Protein AF-A0A929SV90-F1 (afdb_monomer)

Radius of gyration: 14.79 Å; Cα contacts (8 Å, |Δi|>4): 335; chains: 1; bounding box: 31×33×39 Å

Nearest PDB structures (foldseek):
  3kj4-assembly2_D  TM=6.952E-01  e=5.863E-02  Rattus norvegicus
  5o0o-assembly1_H  TM=6.062E-01  e=1.496E-01  Mus musculus
  7fii-assembly1_R  TM=4.287E-01  e=4.797E-02  Homo sapiens
  7r86-assembly2_B  TM=4.451E-01  e=1.662E+00  Mus musculus
  5o0p-assembly2_B  TM=4.311E-01  e=3.244E+00  Mus musculus

pLDDT: mean 84.55, std 18.98, range [33.66, 98.56]

Mean predicted aligned error: 6.37 Å

Solvent-accessible surface area (backbone atoms only — not comparable to full-atom values): 7992 Å² total; per-residue (Å²): 136,85,87,71,61,64,47,74,41,70,60,42,77,49,48,54,57,66,63,64,55,56,51,88,76,74,85,76,91,84,73,93,64,93,65,72,63,89,49,80,94,62,73,43,34,38,38,35,32,45,17,57,43,26,35,45,61,54,48,62,37,48,50,70,43,44,78,35,40,51,74,47,63,31,32,32,44,22,42,37,25,38,59,65,49,52,55,44,48,71,56,26,66,49,32,24,38,41,67,82,20,46,32,22,41,18,53,30,24,46,51,74,61,87,62,44,59,69,94,46,68,68,78,41,64,29,22,35,35,25,63,24,73,58,14,79,50,46,89,75,50,57,74,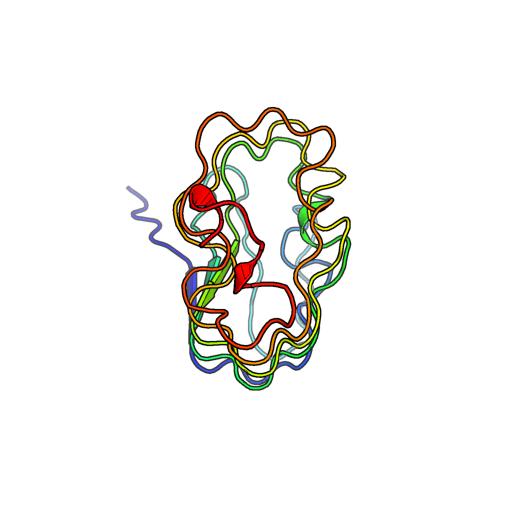49,41,66

Structure (mmCIF, N/CA/C/O backbone):
data_AF-A0A929SV90-F1
#
_entry.id   AF-A0A929SV90-F1
#
loop_
_atom_site.group_PDB
_atom_site.id
_atom_site.type_symbol
_atom_site.label_atom_id
_atom_site.label_alt_id
_atom_site.label_comp_id
_atom_site.label_asym_id
_atom_site.label_entity_id
_atom_site.label_seq_id
_atom_site.pdbx_PDB_ins_code
_atom_site.Cartn_x
_atom_site.Cartn_y
_atom_site.Cartn_z
_atom_site.occupancy
_atom_site.B_iso_or_equiv
_atom_site.auth_seq_id
_atom_site.auth_comp_id
_atom_site.auth_asym_id
_atom_site.auth_atom_id
_atom_site.pdbx_PDB_model_num
ATOM 1 N N . MET A 1 1 ? -6.315 20.951 23.922 1.00 38.03 1 MET A N 1
ATOM 2 C CA . MET A 1 1 ? -5.240 20.965 22.909 1.00 38.03 1 MET A CA 1
ATOM 3 C C . MET A 1 1 ? -4.691 19.547 22.826 1.00 38.03 1 MET A C 1
ATOM 5 O O . MET A 1 1 ? -3.870 19.180 23.651 1.00 38.03 1 MET A O 1
ATOM 9 N N . ALA A 1 2 ? -5.242 18.703 21.951 1.00 37.66 2 ALA A N 1
ATOM 10 C CA . ALA A 1 2 ? -4.770 17.329 21.792 1.00 37.66 2 ALA A CA 1
ATOM 11 C C . ALA A 1 2 ? -3.789 17.309 20.619 1.00 37.66 2 ALA A C 1
ATOM 13 O O . ALA A 1 2 ? -4.188 17.419 19.463 1.00 37.66 2 ALA A O 1
ATOM 14 N N . ILE A 1 3 ? -2.498 17.251 20.932 1.00 39.44 3 ILE A N 1
ATOM 15 C CA . ILE A 1 3 ? -1.448 17.035 19.941 1.00 39.44 3 ILE A CA 1
ATOM 16 C C . ILE A 1 3 ? -1.491 15.540 19.617 1.00 39.44 3 ILE A C 1
ATOM 18 O O . ILE A 1 3 ? -0.811 14.740 20.252 1.00 39.44 3 ILE A O 1
ATOM 22 N N . SER A 1 4 ? -2.377 15.130 18.714 1.00 54.66 4 SER A N 1
ATOM 23 C CA . SER A 1 4 ? -2.471 13.723 18.326 1.00 54.66 4 SER A CA 1
ATOM 24 C C . SER A 1 4 ? -1.510 13.484 17.166 1.00 54.66 4 SER A C 1
ATOM 26 O O . SER A 1 4 ? -1.838 13.720 16.007 1.00 54.66 4 SER A O 1
ATOM 28 N N . GLY A 1 5 ? -0.271 13.108 17.492 1.00 64.19 5 GLY A N 1
ATOM 29 C CA . GLY A 1 5 ? 0.710 12.643 16.510 1.00 64.19 5 GLY A CA 1
ATOM 30 C C . GLY A 1 5 ? 0.302 11.302 15.885 1.00 64.19 5 GLY A C 1
ATOM 31 O O . GLY A 1 5 ? -0.693 10.710 16.307 1.00 64.19 5 GLY A O 1
ATOM 32 N N . PRO A 1 6 ? 1.044 10.804 14.884 1.00 74.25 6 PRO A N 1
ATOM 33 C CA . PRO A 1 6 ? 0.795 9.479 14.329 1.00 74.25 6 PRO A CA 1
ATOM 34 C C . PRO A 1 6 ? 0.926 8.393 15.407 1.00 74.25 6 PRO A C 1
ATOM 36 O O . PRO A 1 6 ? 1.813 8.450 16.263 1.00 74.25 6 PRO A O 1
ATOM 39 N N . ILE A 1 7 ? 0.049 7.396 15.345 1.00 80.38 7 ILE A N 1
ATOM 40 C CA . ILE A 1 7 ? 0.134 6.165 16.124 1.00 80.38 7 ILE A CA 1
ATOM 41 C C . ILE A 1 7 ? 1.207 5.300 15.472 1.00 80.38 7 ILE A C 1
ATOM 43 O O . ILE A 1 7 ? 1.109 4.965 14.296 1.00 80.38 7 ILE A O 1
ATOM 47 N N . ARG A 1 8 ? 2.241 4.934 16.231 1.00 86.56 8 ARG A N 1
ATOM 48 C CA . ARG A 1 8 ? 3.346 4.107 15.733 1.00 86.56 8 ARG A CA 1
ATOM 49 C C . ARG A 1 8 ? 3.341 2.746 16.392 1.00 86.56 8 ARG A C 1
ATOM 51 O O . ARG A 1 8 ? 3.348 2.643 17.616 1.00 86.56 8 ARG A O 1
ATOM 58 N N . ILE A 1 9 ? 3.401 1.713 15.569 1.00 89.19 9 ILE A N 1
ATOM 59 C CA . ILE A 1 9 ? 3.445 0.314 15.969 1.00 89.19 9 ILE A CA 1
ATOM 60 C C . ILE A 1 9 ? 4.793 -0.219 15.510 1.00 89.19 9 ILE A C 1
ATOM 62 O O . ILE A 1 9 ? 5.011 -0.465 14.327 1.00 89.19 9 ILE A O 1
ATOM 66 N N . ILE A 1 10 ? 5.728 -0.341 16.450 1.00 94.00 10 ILE A N 1
ATOM 67 C CA . ILE A 1 10 ? 7.124 -0.669 16.159 1.00 94.00 10 ILE A CA 1
ATOM 68 C C . ILE A 1 10 ? 7.397 -2.112 16.581 1.00 94.00 10 ILE A C 1
ATOM 70 O O . ILE A 1 10 ? 7.106 -2.485 17.716 1.00 94.00 10 ILE A O 1
ATOM 74 N N . ASN A 1 11 ? 7.988 -2.915 15.692 1.00 93.31 11 ASN A N 1
ATOM 75 C CA . ASN A 1 11 ? 8.322 -4.324 15.938 1.00 93.31 11 ASN A CA 1
ATOM 76 C C . ASN A 1 11 ? 7.105 -5.181 16.352 1.00 93.31 11 ASN A C 1
ATOM 78 O O . ASN A 1 11 ? 7.227 -6.095 17.174 1.00 93.31 11 ASN A O 1
ATOM 82 N N . GLY A 1 12 ? 5.926 -4.883 15.793 1.00 89.38 12 GLY A N 1
ATOM 83 C CA . GLY A 1 12 ? 4.702 -5.647 16.025 1.00 89.38 12 GLY A CA 1
ATOM 84 C C . GLY A 1 12 ? 4.873 -7.129 15.670 1.00 89.38 12 GLY A C 1
ATOM 85 O O . GLY A 1 12 ? 5.460 -7.471 14.641 1.00 89.38 12 GLY A O 1
ATOM 86 N N . LYS A 1 13 ? 4.367 -8.011 16.542 1.00 90.06 13 LYS A N 1
ATOM 87 C CA . LYS A 1 13 ? 4.519 -9.478 16.439 1.00 90.06 13 LYS A CA 1
ATOM 88 C C . LYS A 1 13 ? 3.287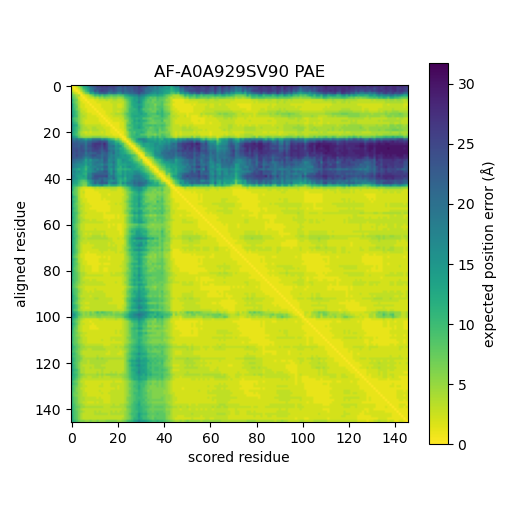 -10.203 15.884 1.00 90.06 13 LYS A C 1
ATOM 90 O O . LYS A 1 13 ? 3.277 -11.429 15.809 1.00 90.06 13 LYS A O 1
ATOM 95 N N . PHE A 1 14 ? 2.245 -9.468 15.513 1.00 88.00 14 PHE A N 1
ATOM 96 C CA . PHE A 1 14 ? 1.044 -10.032 14.900 1.00 88.00 14 PHE A CA 1
ATOM 97 C C . PHE A 1 14 ? 1.317 -10.430 13.445 1.00 88.00 14 PHE A C 1
ATOM 99 O O . PHE A 1 14 ? 2.110 -9.793 12.753 1.00 88.00 14 PHE A O 1
ATOM 106 N N . GLN A 1 15 ? 0.664 -11.501 12.987 1.00 93.12 15 GLN A N 1
ATOM 107 C CA . GLN A 1 15 ? 0.822 -12.013 11.618 1.00 93.12 15 GLN A CA 1
ATOM 108 C C . GLN A 1 15 ? -0.179 -11.424 10.623 1.00 93.12 15 GLN A C 1
ATOM 110 O O . GLN A 1 15 ? 0.056 -11.442 9.414 1.00 93.12 15 GLN A O 1
ATOM 115 N N . THR A 1 16 ? -1.283 -10.895 11.133 1.00 91.12 16 THR A N 1
ATOM 116 C CA . THR A 1 16 ? -2.335 -10.241 10.365 1.00 91.12 16 THR A CA 1
ATOM 117 C C . THR A 1 16 ? -2.830 -9.034 11.146 1.00 91.12 16 THR A C 1
ATOM 119 O O . THR A 1 16 ? -2.703 -9.008 12.375 1.00 91.12 16 THR A O 1
ATOM 122 N N . LEU A 1 17 ? -3.345 -8.029 10.444 1.00 88.56 17 LEU A N 1
ATOM 123 C CA . LEU A 1 17 ? -4.037 -6.927 11.101 1.00 88.56 17 LEU A CA 1
ATOM 124 C C . LEU A 1 17 ? -5.457 -7.359 11.488 1.00 88.56 17 LEU A C 1
ATOM 126 O O . LEU A 1 17 ? -6.076 -8.102 10.728 1.00 88.56 17 LEU A O 1
ATOM 130 N N . PRO A 1 18 ? -5.988 -6.884 12.624 1.00 82.69 18 PRO A N 1
ATOM 131 C CA . PRO A 1 18 ? -7.404 -7.046 12.942 1.00 82.69 18 PRO A CA 1
ATOM 132 C C . PRO A 1 18 ? -8.277 -6.381 11.865 1.00 82.6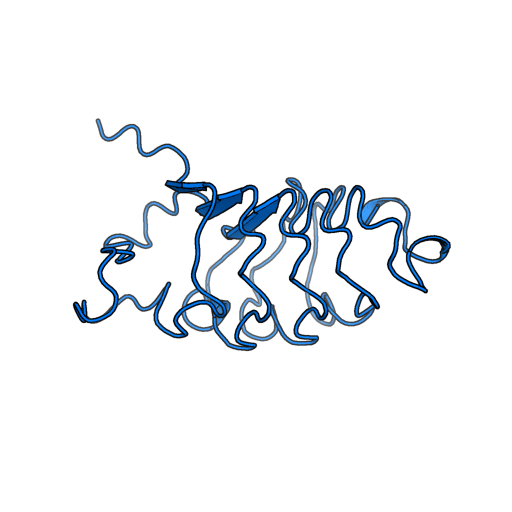9 18 PRO A C 1
ATOM 134 O O . PRO A 1 18 ? -7.954 -5.284 11.402 1.00 82.69 18 PRO A O 1
ATOM 137 N N . GLU A 1 19 ? -9.358 -7.038 11.432 1.00 82.75 19 GLU A N 1
ATOM 138 C CA . GLU A 1 19 ? -10.262 -6.478 10.409 1.00 82.75 19 GLU A CA 1
ATOM 139 C C . GLU A 1 19 ? -11.009 -5.232 10.905 1.00 82.75 19 GLU A C 1
ATOM 141 O O . GLU A 1 19 ? -11.307 -4.336 10.117 1.00 82.75 19 GLU A O 1
ATOM 146 N N . ASP A 1 20 ? -11.246 -5.172 12.212 1.00 78.19 20 ASP A N 1
ATOM 147 C CA . ASP A 1 20 ? -11.954 -4.136 12.962 1.00 78.19 20 ASP A CA 1
ATOM 148 C C . ASP A 1 20 ? -11.049 -2.970 13.397 1.00 78.19 20 ASP A C 1
ATOM 150 O O . ASP A 1 20 ? -11.486 -2.082 14.126 1.00 78.19 20 ASP A O 1
ATOM 154 N N . LEU A 1 21 ? -9.795 -2.913 12.919 1.00 79.19 21 LEU A N 1
ATOM 155 C CA . LEU A 1 21 ? -8.811 -1.887 13.305 1.00 79.19 21 LEU A CA 1
ATOM 156 C C . LEU A 1 21 ? -9.341 -0.442 13.181 1.00 79.19 21 LEU A C 1
ATOM 158 O O . LEU A 1 21 ? -8.909 0.441 13.924 1.00 79.19 21 LEU A O 1
ATOM 162 N N . PHE A 1 22 ? -10.250 -0.195 12.232 1.00 78.44 22 PHE A N 1
ATOM 163 C CA . PHE A 1 22 ? -10.833 1.121 11.953 1.00 78.44 22 PHE A CA 1
ATOM 164 C C . PHE A 1 22 ? -12.356 1.185 12.149 1.00 78.44 22 PHE A C 1
ATOM 166 O O . PHE A 1 22 ? -12.989 2.136 11.675 1.00 78.44 22 PHE A O 1
ATOM 173 N N . ASP A 1 23 ? -12.959 0.203 12.818 1.00 73.69 23 ASP A N 1
ATOM 174 C CA . ASP A 1 23 ? -14.388 0.242 13.124 1.00 73.69 23 ASP A CA 1
ATOM 175 C C . ASP A 1 23 ? -14.687 1.297 14.207 1.00 73.69 23 ASP A C 1
ATOM 177 O O . ASP A 1 23 ? -13.984 1.437 15.206 1.00 73.69 23 ASP A O 1
ATOM 181 N N . ILE A 1 24 ? -15.729 2.104 13.970 1.00 56.78 24 ILE A N 1
ATOM 182 C CA . ILE A 1 24 ? -16.122 3.235 14.835 1.00 56.78 24 ILE A CA 1
ATOM 183 C C . ILE A 1 24 ? -17.035 2.762 15.983 1.00 56.78 24 ILE A C 1
ATOM 185 O O . ILE A 1 24 ? -17.146 3.433 17.009 1.00 56.78 24 ILE A O 1
ATOM 189 N N . GLU A 1 25 ? -17.663 1.593 15.846 1.00 46.06 25 GLU A N 1
ATOM 190 C CA . GLU A 1 25 ? -18.495 0.995 16.889 1.00 46.06 25 GLU A CA 1
ATOM 191 C C . GLU A 1 25 ? -17.777 -0.185 17.547 1.00 46.06 25 GLU A C 1
ATOM 193 O O . GLU A 1 25 ? -17.673 -1.256 16.966 1.00 46.06 25 GLU A O 1
ATOM 198 N N . GLY A 1 26 ? -17.363 0.010 18.801 1.00 42.66 26 GLY A N 1
ATOM 199 C CA . GLY A 1 26 ? -17.152 -1.090 19.740 1.00 42.66 26 GLY A CA 1
ATOM 200 C C . GLY A 1 26 ? -15.733 -1.642 19.791 1.00 42.66 26 GLY A C 1
ATOM 201 O O . GLY A 1 26 ? -15.326 -2.466 18.990 1.00 42.66 26 GLY A O 1
ATOM 202 N N . SER A 1 27 ? -15.022 -1.237 20.839 1.00 46.75 27 SER A N 1
ATOM 203 C CA . SER A 1 27 ? -13.904 -1.974 21.418 1.00 46.75 27 SER A CA 1
ATOM 204 C C . SER A 1 27 ? -14.222 -3.462 21.580 1.00 46.75 27 SER A C 1
ATOM 206 O O . SER A 1 27 ? -15.204 -3.776 22.258 1.00 46.75 27 SER A O 1
ATOM 208 N N . ASP A 1 28 ? -13.338 -4.352 21.135 1.00 36.94 28 ASP A N 1
ATOM 209 C CA . ASP A 1 28 ? -13.233 -5.660 21.776 1.00 36.94 28 ASP A CA 1
ATOM 210 C C . ASP A 1 28 ? -11.779 -6.038 22.099 1.00 36.94 28 ASP A C 1
ATOM 212 O O . ASP A 1 28 ? -10.845 -5.880 21.315 1.00 36.94 28 ASP A O 1
ATOM 216 N N . GLN A 1 29 ? -11.584 -6.457 23.347 1.00 44.66 29 GLN A N 1
ATOM 217 C CA . GLN A 1 29 ? -10.328 -6.396 24.102 1.00 44.66 29 GLN A CA 1
ATOM 218 C C . GLN A 1 29 ? -9.468 -7.667 24.004 1.00 44.66 29 GLN A C 1
ATOM 220 O O . GLN A 1 29 ? -8.840 -8.055 24.986 1.00 44.66 29 GLN A O 1
ATOM 225 N N . ASN A 1 30 ? -9.399 -8.349 22.860 1.00 34.44 30 ASN A N 1
ATOM 226 C CA . ASN A 1 30 ? -8.911 -9.741 22.851 1.00 34.44 30 ASN A CA 1
ATOM 227 C C . ASN A 1 30 ? -7.596 -10.030 22.109 1.00 34.44 30 ASN A C 1
ATOM 229 O O . ASN A 1 30 ? -7.422 -11.119 21.569 1.00 34.44 30 ASN A O 1
ATOM 233 N N . ILE A 1 31 ? -6.616 -9.115 22.134 1.00 37.31 31 ILE A N 1
ATOM 234 C CA . ILE A 1 31 ? -5.288 -9.395 21.532 1.00 37.31 31 ILE A CA 1
ATOM 235 C C . ILE A 1 31 ? -4.064 -8.897 22.321 1.00 37.31 31 ILE A C 1
ATOM 237 O O . ILE A 1 31 ? -2.940 -8.948 21.824 1.00 37.31 31 ILE A O 1
ATOM 241 N N . GLY A 1 32 ? -4.234 -8.461 23.574 1.00 33.66 32 GLY A N 1
ATOM 242 C CA . GLY A 1 32 ? -3.107 -8.065 24.438 1.00 33.66 32 GLY A CA 1
ATOM 243 C C . GLY A 1 32 ? -2.431 -6.734 24.066 1.00 33.66 32 GLY A C 1
ATOM 244 O O . GLY A 1 32 ? -1.435 -6.368 24.684 1.00 33.66 32 GLY A O 1
ATOM 245 N N . TYR A 1 33 ? -2.994 -6.000 23.102 1.00 40.41 33 TYR 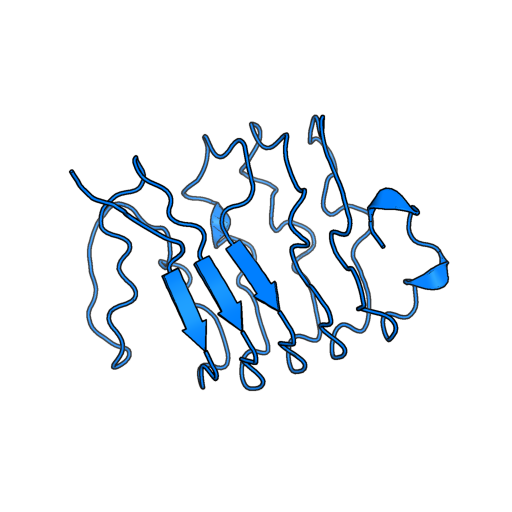A N 1
ATOM 246 C CA . TYR A 1 33 ? -2.667 -4.616 22.757 1.00 40.41 33 TYR A CA 1
ATOM 247 C C . TYR A 1 33 ? -3.980 -3.887 22.414 1.00 40.41 33 TYR A C 1
ATOM 249 O O . TYR A 1 33 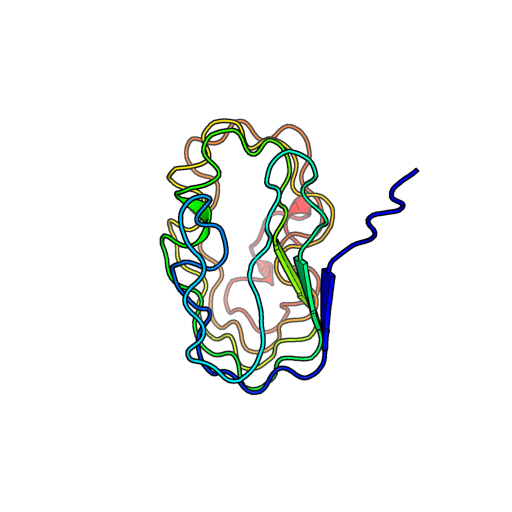? -4.742 -4.375 21.583 1.00 40.41 33 TYR A O 1
ATOM 257 N N . ASP A 1 34 ? -4.272 -2.756 23.069 1.00 41.78 34 ASP A N 1
ATOM 258 C CA . ASP A 1 34 ? -5.441 -1.916 22.754 1.00 41.78 34 ASP A CA 1
ATOM 259 C C . ASP A 1 34 ? -5.135 -1.092 21.493 1.00 41.78 34 ASP A C 1
ATOM 261 O O . ASP A 1 34 ? -4.426 -0.086 21.550 1.00 41.78 34 ASP A O 1
ATOM 265 N N . PHE A 1 35 ? -5.616 -1.567 20.341 1.00 50.31 35 PHE A N 1
ATOM 266 C CA . PHE A 1 35 ? -5.501 -0.892 19.043 1.00 50.31 35 PHE A CA 1
ATOM 267 C C . PHE A 1 35 ? -6.714 -0.005 18.718 1.00 50.31 35 PHE A C 1
ATOM 269 O O . PHE A 1 35 ? -6.815 0.496 17.600 1.00 50.31 35 PHE A O 1
ATOM 276 N N . THR A 1 36 ? -7.632 0.220 19.666 1.00 46.19 36 THR A N 1
ATOM 277 C CA . THR A 1 36 ? -8.878 0.942 19.389 1.00 46.19 36 THR A CA 1
ATOM 278 C C . THR A 1 36 ? -8.593 2.425 19.119 1.00 46.19 36 THR A C 1
ATOM 280 O O . THR A 1 36 ? -8.355 3.208 20.044 1.00 46.19 36 THR A O 1
ATOM 283 N N . ILE A 1 37 ? -8.651 2.857 17.855 1.00 54.94 37 ILE A N 1
ATOM 284 C CA . ILE A 1 37 ? -8.596 4.282 17.494 1.00 54.94 37 ILE A CA 1
ATOM 285 C C . ILE A 1 37 ? -9.975 4.888 17.777 1.00 54.94 37 ILE A C 1
ATOM 287 O O . ILE A 1 37 ? -10.843 4.949 16.915 1.00 54.94 37 ILE A O 1
ATOM 291 N N . LYS A 1 38 ? -10.187 5.340 19.018 1.00 48.50 38 LYS A N 1
ATOM 292 C CA . LYS A 1 38 ? -11.491 5.807 19.537 1.00 48.50 38 LYS A CA 1
ATOM 293 C C . LYS A 1 38 ? -12.019 7.119 18.928 1.00 48.50 38 LYS A C 1
ATOM 295 O O . LYS A 1 38 ? -12.997 7.656 19.442 1.00 48.50 38 LYS A O 1
ATOM 300 N N . ASN A 1 39 ? -11.387 7.683 17.894 1.00 45.06 39 ASN A N 1
ATOM 301 C CA . ASN A 1 39 ? -11.879 8.920 17.284 1.00 45.06 39 ASN A CA 1
ATOM 302 C C . ASN A 1 39 ? -11.499 9.068 15.791 1.00 45.06 39 ASN A C 1
ATOM 304 O O . ASN A 1 39 ? -10.399 9.531 15.484 1.00 45.06 39 ASN A O 1
ATOM 308 N N . PRO A 1 40 ? -12.395 8.709 14.855 1.00 48.12 40 PRO A N 1
ATOM 309 C CA . PRO A 1 40 ? -12.165 8.849 13.416 1.00 48.12 40 PRO A CA 1
ATOM 310 C C . PRO A 1 40 ? -12.113 10.316 12.952 1.00 48.12 40 PRO A C 1
ATOM 312 O O . PRO A 1 40 ? -11.569 10.604 11.899 1.00 48.12 40 PRO A O 1
ATOM 315 N N . ASP A 1 41 ? -12.613 11.287 13.717 1.00 41.81 41 ASP A N 1
ATOM 316 C CA . ASP A 1 41 ? -12.599 12.694 13.278 1.00 41.81 41 ASP A CA 1
ATOM 317 C C . ASP A 1 41 ? -11.222 13.371 13.450 1.00 41.81 41 ASP A C 1
ATOM 319 O O . ASP A 1 41 ? -10.998 14.490 12.987 1.00 41.81 41 ASP A O 1
ATOM 323 N N . TYR A 1 42 ? -10.274 12.657 14.064 1.00 50.22 42 TYR A N 1
ATOM 324 C CA . TYR A 1 42 ? -8.866 13.014 14.215 1.00 50.22 42 TYR A CA 1
ATOM 325 C C . TYR A 1 42 ? -8.007 11.813 13.798 1.00 50.22 42 TYR A C 1
ATOM 327 O O . TYR A 1 42 ? -7.413 11.138 14.636 1.00 50.22 42 TYR A O 1
ATOM 335 N N . TYR A 1 43 ? -7.953 11.506 12.498 1.00 56.22 43 TYR A N 1
ATOM 336 C CA . TYR A 1 43 ? -7.115 10.412 12.003 1.00 56.22 43 TYR A CA 1
ATOM 337 C C . TYR A 1 43 ? -5.626 10.741 12.187 1.00 56.22 43 TYR A C 1
ATOM 339 O O . TYR A 1 43 ? -4.959 11.279 11.301 1.00 56.22 43 TYR A O 1
ATOM 347 N N . SER A 1 44 ? -5.084 10.396 13.352 1.00 63.62 44 SER A N 1
ATOM 348 C CA . SER A 1 44 ? -3.660 10.140 13.492 1.00 63.62 44 SER A CA 1
ATOM 349 C C . SER A 1 44 ? -3.291 9.037 12.509 1.00 63.62 44 SER A C 1
ATOM 351 O O . SER A 1 44 ? -3.894 7.966 12.516 1.00 63.62 44 SER A O 1
ATOM 353 N N . LYS A 1 45 ? -2.297 9.295 11.659 1.00 80.75 45 LYS A N 1
ATOM 354 C CA . LYS A 1 45 ? -1.719 8.269 10.784 1.00 80.75 45 LYS A CA 1
ATOM 355 C C . LYS A 1 45 ? -1.257 7.085 11.635 1.00 80.75 45 LYS A C 1
ATOM 357 O O . LYS A 1 45 ? -0.724 7.297 12.719 1.00 80.75 45 LYS A O 1
ATOM 362 N N . VAL A 1 46 ? -1.458 5.870 11.153 1.00 85.62 46 VAL A N 1
ATOM 363 C CA . VAL A 1 46 ? -1.033 4.617 11.768 1.00 85.62 46 VAL A CA 1
ATOM 364 C C . VAL A 1 46 ? 0.159 4.093 10.982 1.00 85.62 46 VAL A C 1
ATOM 366 O O . VAL A 1 46 ? 0.041 3.743 9.809 1.00 85.62 46 VAL A O 1
ATOM 369 N N . GLU A 1 47 ? 1.314 4.060 11.629 1.00 90.94 47 GLU A N 1
ATOM 370 C CA . GLU A 1 47 ? 2.582 3.653 11.036 1.00 90.94 47 GLU A CA 1
ATOM 371 C C . GLU A 1 47 ? 3.020 2.318 11.646 1.00 90.94 47 GLU A C 1
ATOM 373 O O . GLU A 1 47 ? 3.315 2.229 12.838 1.00 90.94 47 GLU A O 1
ATOM 378 N N . PHE A 1 48 ? 3.088 1.278 10.824 1.00 94.38 48 PHE A N 1
ATOM 379 C CA . PHE A 1 48 ? 3.655 -0.022 11.160 1.00 94.38 48 PHE A CA 1
ATOM 380 C C . PHE A 1 48 ? 5.128 -0.031 10.764 1.00 94.38 48 PHE A C 1
ATOM 382 O O . PHE A 1 48 ? 5.451 -0.016 9.582 1.00 94.38 48 PHE A O 1
ATOM 389 N N . ILE A 1 49 ? 6.029 -0.055 11.741 1.00 96.69 49 ILE A N 1
ATOM 390 C CA . ILE A 1 49 ? 7.473 0.074 11.522 1.00 96.69 49 ILE A CA 1
ATOM 391 C C . ILE A 1 49 ? 8.159 -1.217 11.963 1.00 96.69 49 ILE A C 1
ATOM 393 O O . ILE A 1 49 ? 7.975 -1.670 13.094 1.00 96.69 49 ILE A O 1
ATOM 397 N N . ASN A 1 50 ? 8.969 -1.817 11.089 1.00 98.06 50 ASN A N 1
ATOM 398 C CA . ASN A 1 50 ? 9.710 -3.055 11.364 1.00 98.06 50 ASN A CA 1
ATOM 399 C C . ASN A 1 50 ? 8.813 -4.223 11.840 1.00 98.06 50 ASN A C 1
ATOM 401 O O . ASN A 1 50 ? 9.263 -5.096 12.588 1.00 98.06 50 ASN A O 1
ATOM 405 N N . CYS A 1 51 ? 7.536 -4.265 11.441 1.00 97.38 51 CYS A N 1
ATOM 406 C CA . CYS A 1 51 ? 6.611 -5.345 11.804 1.00 97.38 51 CYS A CA 1
ATOM 407 C C . CYS A 1 51 ? 6.890 -6.599 10.958 1.00 97.38 51 CYS A C 1
ATOM 409 O O . CYS A 1 51 ? 6.084 -7.023 10.140 1.00 97.38 51 CYS A O 1
ATOM 411 N N . ASN A 1 52 ? 8.056 -7.215 11.157 1.00 97.44 52 ASN A N 1
ATOM 412 C CA . ASN A 1 52 ? 8.548 -8.356 10.375 1.00 97.44 52 ASN A CA 1
ATOM 413 C C . ASN A 1 52 ? 7.846 -9.688 10.692 1.00 97.44 52 ASN A C 1
ATOM 415 O O . ASN A 1 52 ? 8.261 -10.733 10.205 1.00 97.44 52 ASN A O 1
ATOM 419 N N . SER A 1 53 ? 6.805 -9.675 11.528 1.00 96.75 53 SER A N 1
ATOM 420 C CA . SER A 1 53 ? 5.885 -10.809 11.680 1.00 96.75 53 SER A CA 1
ATOM 421 C C . SER A 1 53 ? 4.603 -10.637 10.868 1.00 96.75 53 SER A C 1
ATOM 423 O O . SER A 1 53 ? 3.946 -11.640 10.607 1.00 96.75 53 SER A O 1
ATOM 425 N N . LEU A 1 54 ? 4.265 -9.409 10.448 1.00 96.56 54 LEU A N 1
ATOM 426 C CA . LEU A 1 54 ? 3.042 -9.093 9.714 1.00 96.56 54 LEU A CA 1
ATOM 427 C C . LEU A 1 54 ? 3.152 -9.611 8.279 1.00 96.56 54 LEU A C 1
ATOM 429 O O . LEU A 1 54 ? 3.952 -9.109 7.496 1.00 96.56 54 LEU A O 1
ATOM 433 N N . LYS A 1 55 ? 2.335 -10.610 7.948 1.00 96.44 55 LYS A N 1
ATOM 434 C CA . LYS A 1 55 ? 2.331 -11.279 6.641 1.00 96.44 55 LYS A CA 1
ATOM 435 C C . LYS A 1 55 ? 1.194 -10.832 5.739 1.00 96.44 55 LYS A C 1
ATOM 437 O O . LYS A 1 55 ? 1.338 -10.841 4.521 1.00 96.44 55 LYS A O 1
ATOM 442 N N . THR A 1 56 ? 0.049 -10.507 6.333 1.00 92.56 56 THR A N 1
ATOM 443 C CA . THR A 1 56 ? -1.202 -10.296 5.599 1.00 92.56 56 THR A CA 1
ATOM 444 C C . THR A 1 56 ? -1.904 -9.028 6.054 1.00 92.56 56 THR A C 1
ATOM 446 O O . THR A 1 56 ? -1.946 -8.719 7.244 1.00 92.56 56 THR A O 1
ATOM 449 N N . ILE A 1 57 ? -2.472 -8.309 5.089 1.00 95.56 57 ILE A N 1
ATOM 450 C CA . ILE A 1 57 ? -3.353 -7.166 5.312 1.00 95.56 57 ILE A CA 1
ATOM 451 C C . ILE A 1 57 ? -4.751 -7.602 4.868 1.00 95.56 57 ILE A C 1
ATOM 453 O O . ILE A 1 57 ? -4.888 -8.053 3.730 1.00 95.56 57 ILE A O 1
ATOM 457 N N . PRO A 1 58 ? -5.782 -7.495 5.717 1.00 94.25 58 PRO A N 1
ATOM 458 C CA . PRO A 1 58 ? -7.146 -7.791 5.304 1.00 94.25 58 PRO A CA 1
ATOM 459 C C . PRO A 1 58 ? -7.615 -6.859 4.181 1.00 94.25 58 PRO A C 1
ATOM 461 O O . PRO A 1 58 ? -7.448 -5.642 4.259 1.00 94.25 58 PRO A O 1
ATOM 464 N N . GLU A 1 59 ? -8.258 -7.416 3.152 1.00 94.38 59 GLU A N 1
ATOM 465 C CA . GLU A 1 59 ? -8.713 -6.661 1.971 1.00 94.38 59 GLU A CA 1
ATOM 466 C C . GLU A 1 59 ? -9.667 -5.508 2.329 1.00 94.38 59 GLU A C 1
ATOM 468 O O . GLU A 1 59 ? -9.628 -4.449 1.708 1.00 94.38 59 GLU A O 1
ATOM 473 N N . ASN A 1 60 ? -10.517 -5.694 3.345 1.00 92.38 60 ASN A N 1
ATOM 474 C CA . ASN A 1 60 ? -11.548 -4.728 3.731 1.00 92.38 60 ASN A CA 1
ATOM 475 C C . ASN A 1 60 ? -11.165 -3.838 4.921 1.00 92.38 60 ASN A C 1
ATOM 477 O O . ASN A 1 60 ? -12.036 -3.122 5.409 1.00 92.38 60 ASN A O 1
ATOM 481 N N . ILE A 1 61 ? -9.902 -3.823 5.362 1.00 90.56 61 ILE A N 1
ATOM 482 C CA . ILE A 1 61 ? -9.493 -3.067 6.559 1.00 90.56 61 ILE A CA 1
ATOM 483 C C . ILE A 1 61 ? -9.852 -1.570 6.471 1.00 90.56 61 ILE A C 1
ATOM 485 O O . ILE A 1 61 ? -10.213 -0.952 7.463 1.00 90.56 61 ILE A O 1
ATOM 489 N N . LEU A 1 62 ? -9.845 -0.978 5.269 1.00 90.12 62 LEU A N 1
ATOM 490 C CA . LEU A 1 62 ? -10.176 0.440 5.052 1.00 90.12 62 LEU A CA 1
ATOM 491 C C . LEU A 1 62 ? -11.660 0.700 4.733 1.00 90.12 62 LEU A C 1
ATOM 493 O O . LEU A 1 62 ? -12.047 1.851 4.515 1.00 90.12 62 LEU A O 1
ATOM 497 N N . LYS A 1 63 ? -12.516 -0.332 4.709 1.00 90.44 63 LYS A N 1
ATOM 498 C CA . LYS A 1 63 ? -13.957 -0.219 4.407 1.00 90.44 63 LYS A CA 1
ATOM 499 C C . LYS A 1 63 ? -14.708 0.794 5.291 1.00 90.44 63 LYS A C 1
ATOM 501 O O . LYS A 1 63 ? -15.571 1.491 4.741 1.00 90.44 63 LYS A O 1
ATOM 506 N N . PRO A 1 64 ? -14.420 0.928 6.602 1.00 84.25 64 PRO A N 1
ATOM 507 C CA . PRO A 1 64 ? -15.106 1.905 7.454 1.00 84.25 64 PRO A CA 1
ATOM 508 C C . PRO A 1 64 ? -14.822 3.357 7.043 1.00 84.25 64 PRO A C 1
ATOM 510 O O . PRO A 1 64 ? -15.672 4.240 7.175 1.00 84.25 64 PRO A O 1
ATOM 513 N N . LEU A 1 65 ? -13.658 3.607 6.439 1.00 82.50 65 LEU A N 1
ATOM 514 C CA . LEU A 1 65 ? -13.122 4.934 6.138 1.00 82.50 65 LEU A CA 1
ATOM 515 C C . LEU A 1 65 ? -13.659 5.514 4.815 1.00 82.50 65 LEU A C 1
ATOM 517 O O . LEU A 1 65 ? -12.913 6.014 3.970 1.00 82.50 65 LEU A O 1
ATOM 521 N N . LYS A 1 66 ? -14.980 5.474 4.606 1.00 82.62 66 LYS A N 1
ATOM 522 C CA . LYS A 1 66 ? -15.641 5.872 3.339 1.00 82.62 66 LYS A CA 1
ATOM 523 C C . LYS A 1 66 ? -15.325 7.306 2.892 1.00 82.62 66 LYS A C 1
ATOM 525 O O . LYS A 1 66 ? -15.369 7.613 1.701 1.00 82.62 66 LYS A O 1
ATOM 530 N N . ASN A 1 67 ? -15.024 8.190 3.845 1.00 79.25 67 ASN A N 1
ATOM 531 C CA . ASN A 1 67 ? -14.719 9.602 3.603 1.00 79.25 67 ASN A CA 1
ATOM 532 C C . ASN A 1 67 ? -13.214 9.927 3.566 1.00 79.25 67 ASN A C 1
ATOM 534 O O . ASN A 1 67 ? -12.868 11.104 3.460 1.00 79.25 67 ASN A O 1
ATOM 538 N N . MET A 1 68 ? -12.338 8.920 3.645 1.00 83.81 68 MET A N 1
ATOM 539 C CA . MET A 1 68 ? -10.883 9.089 3.629 1.00 83.81 68 MET A CA 1
ATOM 540 C C . MET A 1 68 ? -10.427 9.817 2.361 1.00 83.81 68 MET A C 1
ATOM 542 O O . MET A 1 68 ? -10.666 9.336 1.255 1.00 83.81 68 MET A O 1
ATOM 546 N N . LYS A 1 69 ? -9.781 10.976 2.534 1.00 85.12 69 LYS A N 1
ATOM 547 C CA . LYS A 1 69 ? -9.186 11.769 1.442 1.00 85.12 69 LYS A CA 1
ATOM 548 C C . LYS A 1 69 ? -7.691 11.514 1.272 1.00 85.12 69 LYS A C 1
ATOM 550 O O . LYS A 1 69 ? -7.177 11.567 0.159 1.00 85.12 69 LYS A O 1
ATOM 555 N N . GLU A 1 70 ? -7.017 11.215 2.371 1.00 86.62 70 GLU A N 1
ATOM 556 C CA . GLU A 1 70 ? -5.592 10.910 2.445 1.00 86.62 70 GLU A CA 1
ATOM 557 C C . GLU A 1 70 ? -5.427 9.557 3.133 1.00 86.62 70 GLU A C 1
ATOM 559 O O . GLU A 1 70 ? -6.168 9.277 4.077 1.00 86.62 70 GLU A O 1
ATOM 564 N N . SER A 1 71 ? -4.496 8.718 2.667 1.00 86.75 71 SER A N 1
ATOM 565 C CA . SER A 1 71 ? -4.210 7.454 3.359 1.00 86.75 71 SER A CA 1
ATOM 566 C C . SER A 1 71 ? -3.793 7.709 4.802 1.00 86.75 71 SER A C 1
ATOM 568 O O . SER A 1 71 ? -3.013 8.619 5.087 1.00 86.75 71 SER A O 1
ATOM 570 N N . ILE A 1 72 ? -4.294 6.872 5.702 1.00 84.88 72 ILE A N 1
ATOM 571 C CA . ILE A 1 72 ? -3.991 6.960 7.129 1.00 84.88 72 ILE A CA 1
ATOM 572 C C . ILE A 1 72 ? -3.157 5.784 7.623 1.00 84.88 72 ILE A C 1
ATOM 574 O O . ILE A 1 72 ? -2.733 5.817 8.764 1.00 84.88 72 ILE A O 1
ATOM 578 N N . ILE A 1 73 ? -2.928 4.755 6.806 1.00 89.50 73 ILE A N 1
ATOM 579 C CA . ILE A 1 73 ? -2.141 3.574 7.171 1.00 89.50 73 ILE A CA 1
ATOM 580 C C . ILE A 1 73 ? -0.845 3.546 6.363 1.00 89.50 73 ILE A C 1
ATOM 582 O O . ILE A 1 73 ? -0.861 3.884 5.178 1.00 89.50 73 ILE A O 1
ATOM 586 N N . PHE A 1 74 ? 0.260 3.160 7.002 1.00 94.81 74 PHE A N 1
ATOM 587 C CA . PHE A 1 74 ? 1.593 3.098 6.401 1.00 94.81 74 PHE A CA 1
ATOM 588 C C . PHE A 1 74 ? 2.392 1.922 6.962 1.00 94.81 74 PHE A C 1
ATOM 590 O O . PHE A 1 74 ? 2.347 1.655 8.161 1.00 94.81 74 PHE A O 1
ATOM 597 N N . PHE A 1 75 ? 3.155 1.251 6.104 1.00 97.69 75 PHE A N 1
ATOM 598 C CA . PHE A 1 75 ? 4.032 0.134 6.442 1.00 97.69 75 PHE A CA 1
ATOM 599 C C . PHE A 1 75 ? 5.464 0.490 6.049 1.00 97.69 75 PHE A C 1
ATOM 601 O O . PHE A 1 75 ? 5.757 0.695 4.875 1.00 97.69 75 PHE A O 1
ATOM 608 N N . GLU A 1 76 ? 6.367 0.552 7.022 1.00 98.06 76 GLU A N 1
ATOM 609 C CA . GLU A 1 76 ? 7.789 0.821 6.821 1.00 98.06 76 GLU A CA 1
ATOM 610 C C . GLU A 1 76 ? 8.622 -0.376 7.293 1.00 98.06 76 GLU A C 1
ATOM 612 O O . GLU A 1 76 ? 8.466 -0.855 8.419 1.00 98.06 76 GLU A O 1
ATOM 617 N N . ASN A 1 77 ? 9.514 -0.875 6.430 1.00 98.50 77 ASN A N 1
ATOM 618 C CA . ASN A 1 77 ? 10.402 -2.015 6.703 1.00 98.50 77 ASN A CA 1
ATOM 619 C C . ASN A 1 77 ? 9.658 -3.282 7.192 1.00 98.50 77 ASN A C 1
ATOM 621 O O . ASN A 1 77 ? 10.188 -4.053 7.994 1.00 98.50 77 ASN A O 1
ATOM 625 N N . CYS A 1 78 ? 8.410 -3.492 6.763 1.00 98.50 78 CYS A N 1
ATOM 626 C CA . CYS A 1 78 ? 7.620 -4.675 7.111 1.00 98.50 78 CYS A CA 1
ATOM 627 C C . CYS A 1 78 ? 7.900 -5.794 6.099 1.00 98.50 78 CYS A C 1
ATOM 629 O O . CYS A 1 78 ? 7.155 -6.003 5.145 1.00 98.50 78 CYS A O 1
ATOM 631 N N . ASN A 1 79 ? 9.007 -6.512 6.292 1.00 98.25 79 ASN A N 1
ATOM 632 C CA . ASN A 1 79 ? 9.554 -7.419 5.276 1.00 98.25 79 ASN A CA 1
ATOM 633 C C . ASN A 1 79 ? 8.868 -8.790 5.198 1.00 98.25 79 ASN A C 1
ATOM 635 O O . ASN A 1 79 ? 9.238 -9.593 4.350 1.00 98.25 79 ASN A O 1
ATOM 639 N N . ALA A 1 80 ? 7.892 -9.072 6.063 1.00 98.31 80 ALA A N 1
ATOM 640 C CA . ALA A 1 80 ? 7.102 -10.302 5.993 1.00 98.31 80 ALA A CA 1
ATOM 641 C C . ALA A 1 80 ? 5.824 -10.164 5.151 1.00 98.31 80 ALA A C 1
ATOM 643 O O . ALA A 1 80 ? 5.196 -11.179 4.855 1.00 98.31 80 ALA A O 1
ATOM 644 N N . ILE A 1 81 ? 5.446 -8.944 4.752 1.00 98.25 81 ILE A N 1
ATOM 645 C CA . ILE A 1 81 ? 4.300 -8.713 3.870 1.00 98.25 81 ILE A CA 1
ATOM 646 C C . ILE A 1 81 ? 4.692 -9.176 2.471 1.00 98.25 81 ILE A C 1
ATOM 648 O O . ILE A 1 81 ? 5.522 -8.542 1.825 1.00 98.25 81 ILE A O 1
ATOM 652 N N . GLU A 1 82 ? 4.098 -10.274 2.007 1.00 96.44 82 GLU A N 1
ATOM 653 C CA . GLU A 1 82 ? 4.409 -10.831 0.684 1.00 96.44 82 GLU A CA 1
ATOM 654 C C . GLU A 1 82 ? 3.459 -10.349 -0.415 1.00 96.44 82 GLU A C 1
ATOM 656 O O . GLU A 1 82 ? 3.858 -10.260 -1.576 1.00 96.44 82 GLU A O 1
ATOM 661 N N . ASN A 1 83 ? 2.214 -10.037 -0.043 1.00 95.50 83 ASN A N 1
ATOM 662 C CA . ASN A 1 83 ? 1.138 -9.694 -0.967 1.00 95.50 83 ASN A CA 1
ATOM 663 C C . ASN A 1 83 ? 0.389 -8.445 -0.494 1.00 95.50 83 ASN A C 1
ATOM 665 O O . ASN A 1 83 ? 0.141 -8.269 0.702 1.00 95.50 83 ASN A O 1
ATOM 669 N N . ILE A 1 84 ? -0.017 -7.615 -1.452 1.00 97.12 84 ILE A N 1
ATOM 670 C CA . ILE A 1 84 ? -0.884 -6.455 -1.236 1.00 97.12 84 ILE A CA 1
ATOM 671 C C . ILE A 1 84 ? -2.292 -6.834 -1.714 1.00 97.12 84 ILE A C 1
ATOM 673 O O . ILE A 1 84 ? -2.417 -7.346 -2.827 1.00 97.12 84 ILE A O 1
ATOM 677 N N . PRO A 1 85 ? -3.356 -6.577 -0.936 1.00 96.56 85 PRO A N 1
ATOM 678 C CA . PRO A 1 85 ? -4.717 -6.784 -1.418 1.00 96.56 85 PRO A CA 1
ATOM 679 C C . PRO A 1 85 ? -5.015 -5.871 -2.612 1.00 96.56 85 PRO A C 1
ATOM 681 O O . PRO A 1 85 ? -4.940 -4.650 -2.484 1.00 96.56 85 PRO A O 1
ATOM 684 N N . GLU A 1 86 ? -5.396 -6.444 -3.755 1.00 96.00 86 GLU A N 1
ATOM 685 C CA . GLU A 1 86 ? -5.665 -5.677 -4.986 1.00 96.00 86 GLU A CA 1
ATOM 686 C C . GLU A 1 86 ? -6.757 -4.616 -4.790 1.00 96.00 86 GLU A C 1
ATOM 688 O O . GLU A 1 86 ? -6.686 -3.513 -5.323 1.00 96.00 86 GLU A O 1
ATOM 693 N N . ASN A 1 87 ? -7.745 -4.924 -3.950 1.00 95.94 87 ASN A N 1
ATOM 694 C CA . ASN A 1 87 ? -8.905 -4.077 -3.701 1.00 95.94 87 ASN A CA 1
ATOM 695 C C . ASN A 1 87 ? -8.809 -3.264 -2.399 1.00 95.94 87 ASN A C 1
ATOM 697 O O . ASN A 1 87 ? -9.843 -2.839 -1.873 1.00 95.94 87 ASN A O 1
ATOM 701 N N . LEU A 1 88 ? -7.600 -3.035 -1.871 1.00 96.44 88 LEU A N 1
ATOM 702 C CA . LEU A 1 88 ? -7.379 -2.370 -0.577 1.00 96.44 88 LEU A CA 1
ATOM 703 C C . LEU A 1 88 ? -8.149 -1.043 -0.435 1.00 96.44 88 LEU A C 1
ATOM 705 O O . LEU A 1 88 ? -8.681 -0.741 0.630 1.00 96.44 88 LEU A O 1
ATOM 709 N N . PHE A 1 89 ? -8.248 -0.266 -1.519 1.00 95.69 89 PHE A N 1
ATOM 710 C CA . PHE A 1 89 ? -8.917 1.039 -1.530 1.00 95.69 89 PHE A CA 1
ATOM 711 C C . PHE A 1 89 ? -10.325 1.028 -2.135 1.00 95.69 89 PHE A C 1
ATOM 713 O O . PHE A 1 89 ? -10.910 2.099 -2.326 1.00 95.69 89 PHE A O 1
ATOM 720 N N . ARG A 1 90 ? -10.911 -0.139 -2.447 1.00 95.88 90 ARG A N 1
ATOM 721 C CA . ARG A 1 90 ? -12.152 -0.237 -3.245 1.00 95.88 90 ARG A CA 1
ATOM 722 C C . ARG A 1 90 ? -13.303 0.612 -2.696 1.00 95.88 90 ARG A C 1
ATOM 724 O O . ARG A 1 90 ? -13.995 1.266 -3.470 1.00 95.88 90 ARG A O 1
ATOM 731 N N . HIS A 1 91 ? -13.439 0.709 -1.371 1.00 91.81 91 HIS A N 1
ATOM 732 C CA . HIS A 1 91 ? -14.519 1.450 -0.697 1.00 91.81 91 HIS A CA 1
ATOM 733 C C . HIS A 1 91 ? -14.218 2.941 -0.456 1.00 91.81 91 HIS A C 1
ATOM 735 O O . HIS A 1 91 ? -15.120 3.704 -0.109 1.00 91.81 91 HIS A O 1
ATOM 741 N N . ASN A 1 92 ? -12.973 3.390 -0.642 1.00 90.56 92 ASN A N 1
ATOM 742 C CA . ASN A 1 92 ? -12.526 4.742 -0.286 1.00 90.56 92 ASN A CA 1
ATOM 743 C C . ASN A 1 92 ? -12.591 5.688 -1.494 1.00 90.56 92 ASN A C 1
ATOM 745 O O . ASN A 1 92 ? -11.576 6.130 -2.023 1.00 90.56 92 ASN A O 1
ATOM 749 N N . ASN A 1 93 ? -13.797 5.977 -1.984 1.00 91.25 93 ASN A N 1
ATOM 750 C CA . ASN A 1 93 ? -13.996 6.734 -3.234 1.00 91.25 93 ASN A CA 1
ATOM 751 C C . ASN A 1 93 ? -13.557 8.204 -3.175 1.00 91.25 93 ASN A C 1
ATOM 753 O O . ASN A 1 93 ? -13.407 8.835 -4.217 1.00 91.25 93 ASN A O 1
ATOM 757 N N . LYS A 1 94 ? -13.356 8.757 -1.974 1.00 87.94 94 LYS A N 1
ATOM 758 C CA . LYS A 1 94 ? -12.864 10.129 -1.781 1.00 87.94 94 LYS A CA 1
ATOM 759 C C . LYS A 1 94 ? -11.338 10.226 -1.684 1.00 87.94 94 LYS A C 1
ATOM 761 O O . LYS A 1 94 ? -10.840 11.340 -1.545 1.00 87.94 94 LYS A O 1
ATOM 766 N N . LEU A 1 95 ? -10.620 9.101 -1.755 1.00 92.31 95 LEU A N 1
ATOM 767 C CA . LEU A 1 95 ? -9.164 9.069 -1.679 1.00 92.31 95 LEU A CA 1
ATOM 768 C C . LEU A 1 95 ? -8.565 9.831 -2.861 1.00 92.31 95 LEU A C 1
ATOM 770 O O . LEU A 1 95 ? -8.832 9.496 -4.015 1.00 92.31 95 LEU A O 1
ATOM 774 N N . SER A 1 96 ? -7.745 10.834 -2.563 1.00 93.19 96 SER A N 1
ATOM 775 C CA . SER A 1 96 ? -7.070 11.652 -3.569 1.00 93.19 96 SER A CA 1
ATOM 776 C C . SER A 1 96 ? -5.595 11.928 -3.258 1.00 93.19 96 SER A C 1
ATOM 778 O O . SER A 1 96 ? -4.892 12.428 -4.138 1.00 93.19 96 SER A O 1
ATOM 780 N N . ILE A 1 97 ? -5.112 11.603 -2.049 1.00 91.88 97 ILE A N 1
ATOM 781 C CA . ILE A 1 97 ? -3.747 11.906 -1.587 1.00 91.88 97 ILE A CA 1
ATOM 782 C C . ILE A 1 97 ? -3.057 10.651 -1.021 1.00 91.88 97 ILE A C 1
ATOM 784 O O . ILE A 1 97 ? -3.541 10.024 -0.076 1.00 91.88 97 ILE A O 1
ATOM 788 N N . LEU A 1 98 ? -1.895 10.311 -1.586 1.00 93.31 98 LEU A N 1
ATOM 789 C CA . LEU A 1 98 ? -1.060 9.147 -1.256 1.00 93.31 98 LEU A CA 1
ATOM 790 C C . LEU A 1 98 ? 0.434 9.527 -1.338 1.00 93.31 98 LEU A C 1
ATOM 792 O O . LEU A 1 98 ? 1.137 9.135 -2.265 1.00 93.31 98 LEU A O 1
ATOM 796 N N . THR A 1 99 ? 0.926 10.345 -0.407 1.00 88.06 99 THR A N 1
ATOM 797 C CA . THR A 1 99 ? 2.241 11.013 -0.546 1.00 88.06 99 THR A CA 1
ATOM 798 C C . THR A 1 99 ? 3.334 10.547 0.414 1.00 88.06 99 THR A C 1
ATOM 800 O O . THR A 1 99 ? 4.469 11.002 0.302 1.00 88.06 99 THR A O 1
ATOM 803 N N . TYR A 1 100 ? 3.025 9.657 1.357 1.00 82.06 100 TYR A N 1
ATOM 804 C CA . TYR A 1 100 ? 3.957 9.258 2.424 1.00 82.06 100 TYR A CA 1
ATOM 805 C C . TYR A 1 100 ? 4.589 7.874 2.219 1.00 82.06 100 TYR A C 1
ATOM 807 O O . TYR A 1 100 ? 5.365 7.434 3.061 1.00 82.06 100 TYR A O 1
ATOM 815 N N . GLY A 1 101 ? 4.283 7.210 1.100 1.00 88.31 101 GLY A N 1
ATOM 816 C CA . GLY A 1 101 ? 4.676 5.828 0.834 1.00 88.31 101 GLY A CA 1
ATOM 817 C C . GLY A 1 101 ? 3.925 4.826 1.707 1.00 88.31 101 GLY A C 1
ATOM 818 O O . GLY A 1 101 ? 4.189 4.692 2.895 1.00 88.31 101 GLY A O 1
ATOM 819 N N . LEU A 1 102 ? 2.971 4.111 1.113 1.00 95.31 102 LEU A N 1
ATOM 820 C CA . LEU A 1 102 ? 2.133 3.134 1.814 1.00 95.31 102 LEU A CA 1
ATOM 821 C C . LEU A 1 102 ? 2.939 1.913 2.266 1.00 95.31 102 LEU A C 1
ATOM 823 O O . LEU A 1 102 ? 2.704 1.408 3.356 1.00 95.31 102 LEU A O 1
ATOM 827 N N . PHE A 1 103 ? 3.888 1.474 1.442 1.00 98.00 103 PHE A N 1
ATOM 828 C CA . PHE A 1 103 ? 4.772 0.342 1.693 1.00 98.00 103 PHE A CA 1
ATOM 829 C C . PHE A 1 103 ? 6.215 0.775 1.467 1.00 98.00 103 PHE A C 1
ATOM 831 O O . PHE A 1 103 ? 6.817 0.500 0.435 1.00 98.00 103 PHE 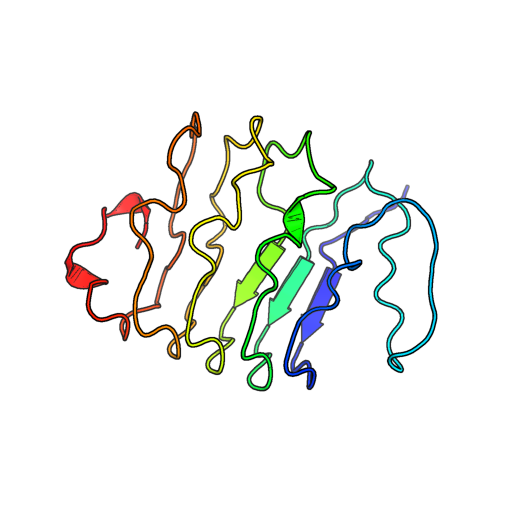A O 1
ATOM 838 N N . LYS A 1 104 ? 6.785 1.498 2.421 1.00 97.94 104 LYS A N 1
ATOM 839 C CA . LYS A 1 104 ? 8.170 1.947 2.329 1.00 97.94 104 LYS A CA 1
ATOM 840 C C . LYS A 1 104 ? 9.118 0.817 2.725 1.00 97.94 104 LYS A C 1
ATOM 842 O O . LYS A 1 104 ? 8.969 0.223 3.792 1.00 97.94 104 LYS A O 1
ATOM 847 N N . ASN A 1 105 ? 10.111 0.527 1.887 1.00 98.44 105 ASN A N 1
ATOM 848 C CA . ASN A 1 105 ? 11.156 -0.474 2.124 1.00 98.44 105 ASN A CA 1
ATOM 849 C C . ASN A 1 105 ? 10.609 -1.857 2.531 1.00 98.44 105 ASN A C 1
ATOM 851 O O . ASN A 1 105 ? 11.244 -2.582 3.294 1.00 98.44 105 ASN A O 1
ATOM 855 N N . CYS A 1 106 ? 9.410 -2.226 2.073 1.00 98.56 106 CYS A N 1
ATOM 856 C CA . CYS A 1 106 ? 8.838 -3.541 2.348 1.00 98.56 106 CYS A CA 1
ATOM 857 C C . CYS A 1 106 ? 9.390 -4.536 1.323 1.00 98.56 106 CYS A C 1
ATOM 859 O O . CYS A 1 106 ? 8.848 -4.691 0.230 1.00 98.56 106 CYS A O 1
ATOM 861 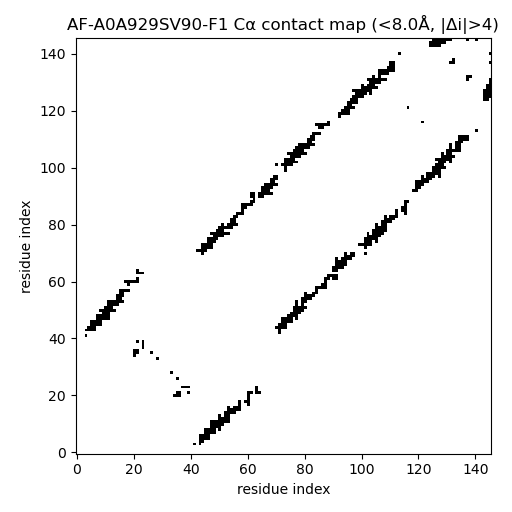N N . LEU A 1 107 ? 10.499 -5.189 1.671 1.00 98.50 107 LEU A N 1
ATOM 862 C CA . LEU A 1 107 ? 11.269 -6.052 0.766 1.00 98.50 107 LEU A CA 1
ATOM 863 C C . LEU A 1 107 ? 10.679 -7.458 0.589 1.00 98.50 107 LEU A C 1
ATOM 865 O O . LEU A 1 107 ? 11.176 -8.225 -0.233 1.00 98.50 107 LEU A O 1
ATOM 869 N N . GLY A 1 108 ? 9.652 -7.806 1.366 1.00 98.31 108 GLY A N 1
ATOM 870 C CA . GLY A 1 108 ? 8.935 -9.076 1.238 1.00 98.31 108 GLY A CA 1
ATOM 871 C C . GLY A 1 108 ? 7.941 -9.109 0.082 1.00 98.31 108 GLY A C 1
ATOM 872 O O . GLY A 1 108 ? 7.582 -10.196 -0.367 1.00 98.31 108 GLY A O 1
ATOM 873 N N . ILE A 1 109 ? 7.504 -7.940 -0.400 1.00 98.44 109 ILE A N 1
ATOM 874 C CA . ILE A 1 109 ? 6.452 -7.826 -1.412 1.00 98.44 109 ILE A CA 1
ATOM 875 C C . ILE A 1 109 ? 6.967 -8.415 -2.722 1.00 98.44 109 ILE A C 1
ATOM 877 O O . ILE A 1 109 ? 7.946 -7.927 -3.283 1.00 98.44 109 ILE A O 1
ATOM 881 N N . LYS A 1 110 ? 6.295 -9.467 -3.199 1.00 97.44 110 LYS A N 1
ATOM 882 C CA . LYS A 1 110 ? 6.697 -10.214 -4.401 1.00 97.44 110 LYS A CA 1
ATOM 883 C C . LYS A 1 110 ? 6.143 -9.601 -5.683 1.00 97.44 110 LYS A C 1
ATOM 885 O O . LYS A 1 110 ? 6.810 -9.648 -6.708 1.00 97.44 110 LYS A O 1
ATOM 890 N N . HIS A 1 111 ? 4.950 -9.017 -5.612 1.00 98.00 111 HIS A N 1
ATOM 891 C CA . HIS A 1 111 ? 4.253 -8.408 -6.741 1.00 98.00 111 HIS A CA 1
ATOM 892 C C . HIS A 1 111 ? 3.432 -7.205 -6.267 1.00 98.00 111 HIS A C 1
ATOM 894 O O . HIS A 1 111 ? 2.824 -7.254 -5.194 1.00 98.00 111 HIS A O 1
ATOM 900 N N . ILE A 1 112 ? 3.399 -6.132 -7.060 1.00 98.25 112 ILE A N 1
ATOM 901 C CA . ILE A 1 112 ? 2.612 -4.928 -6.767 1.00 98.25 112 ILE A CA 1
ATOM 902 C C . ILE A 1 112 ? 1.395 -4.866 -7.703 1.00 98.25 112 ILE A C 1
ATOM 904 O O . ILE A 1 112 ? 1.587 -4.730 -8.912 1.00 98.25 112 ILE A O 1
ATOM 908 N N . PRO A 1 113 ? 0.152 -4.915 -7.186 1.00 96.88 113 PRO A N 1
ATOM 909 C CA . PRO A 1 113 ? -1.047 -4.811 -8.014 1.00 96.88 113 PRO A CA 1
ATOM 910 C C . PRO A 1 113 ? -1.125 -3.462 -8.737 1.00 96.88 113 PRO A C 1
ATOM 912 O O . PRO A 1 113 ? -1.156 -2.405 -8.104 1.00 96.88 113 PRO A O 1
ATOM 915 N N . THR A 1 114 ? -1.174 -3.476 -10.069 1.00 94.44 114 THR A N 1
ATOM 916 C CA . THR A 1 114 ? -1.249 -2.249 -10.886 1.00 94.44 114 THR A CA 1
ATOM 917 C C . THR A 1 114 ? -2.650 -1.631 -10.916 1.00 94.44 114 THR A C 1
ATOM 919 O O . THR A 1 114 ? -2.778 -0.447 -11.213 1.00 94.44 114 THR A O 1
ATOM 922 N N . ASN A 1 115 ? -3.677 -2.397 -10.537 1.00 95.31 115 ASN A N 1
ATOM 923 C CA . ASN A 1 115 ? -5.080 -1.988 -10.404 1.00 95.31 115 ASN A CA 1
ATOM 924 C C . ASN A 1 115 ? -5.426 -1.373 -9.033 1.00 95.31 115 ASN A C 1
ATOM 926 O O . ASN A 1 115 ? -6.576 -1.011 -8.791 1.00 95.31 115 ASN A O 1
ATOM 930 N N . LEU A 1 116 ? -4.454 -1.226 -8.122 1.00 95.69 116 LEU A N 1
ATOM 931 C CA . LEU A 1 116 ? -4.691 -0.808 -6.731 1.00 95.69 116 LEU A CA 1
ATOM 932 C C . LEU A 1 116 ? -5.441 0.534 -6.592 1.00 95.69 116 LEU A C 1
ATOM 934 O O . LEU A 1 116 ? -6.116 0.777 -5.588 1.00 95.69 116 LEU A O 1
ATOM 938 N N . LEU A 1 117 ? -5.296 1.419 -7.584 1.00 95.75 117 LEU A N 1
ATOM 939 C CA . LEU A 1 117 ? -5.885 2.762 -7.612 1.00 95.75 117 LEU A CA 1
ATOM 940 C C . LEU A 1 117 ? -6.986 2.912 -8.678 1.00 95.75 117 LEU A C 1
ATOM 942 O O . LEU A 1 117 ? -7.420 4.036 -8.946 1.00 95.75 117 LEU A O 1
ATOM 946 N N . ASP A 1 118 ? -7.460 1.812 -9.271 1.00 95.38 118 ASP A N 1
ATOM 947 C CA . ASP A 1 118 ? -8.512 1.847 -10.287 1.00 95.38 118 ASP A CA 1
ATOM 948 C C . ASP A 1 118 ? -9.790 2.507 -9.746 1.00 95.38 118 ASP A C 1
ATOM 950 O O . ASP A 1 118 ? -10.235 2.288 -8.614 1.00 95.38 118 ASP A O 1
ATOM 954 N N . GLY A 1 119 ? -10.380 3.382 -10.563 1.00 94.81 119 GLY A N 1
ATOM 955 C CA . GLY A 1 119 ? -11.571 4.147 -10.192 1.00 94.81 119 GLY A CA 1
ATOM 956 C C . GLY A 1 119 ? -11.344 5.227 -9.124 1.00 94.81 119 GLY A C 1
ATOM 957 O O . GLY A 1 119 ? -12.322 5.805 -8.643 1.00 94.81 119 GLY A O 1
ATOM 958 N N . LYS A 1 120 ? -10.094 5.527 -8.735 1.00 95.50 120 LYS A N 1
ATOM 959 C CA . LYS A 1 120 ? -9.761 6.626 -7.811 1.00 95.50 120 LYS A CA 1
ATOM 960 C C . LYS A 1 120 ? -9.315 7.873 -8.571 1.00 95.50 120 LYS A C 1
ATOM 962 O O . LYS A 1 120 ? -8.571 7.798 -9.542 1.00 95.50 120 LYS A O 1
ATOM 967 N N . ASN A 1 121 ? -9.745 9.044 -8.099 1.00 96.38 121 ASN A N 1
ATOM 968 C CA . ASN A 1 121 ? -9.328 10.336 -8.647 1.00 96.38 121 ASN A CA 1
ATOM 969 C C . ASN A 1 121 ? -8.133 10.885 -7.852 1.00 96.38 121 ASN A C 1
ATOM 971 O O . ASN A 1 121 ? -8.280 11.771 -7.004 1.00 96.38 121 ASN A O 1
ATOM 975 N N . ILE A 1 122 ? -6.957 10.298 -8.081 1.00 96.75 122 ILE A N 1
ATOM 976 C CA . ILE A 1 122 ? -5.737 10.640 -7.347 1.00 96.75 122 ILE A CA 1
ATOM 977 C C . ILE A 1 122 ? -5.177 11.975 -7.841 1.00 96.75 122 ILE A C 1
ATOM 979 O O . ILE A 1 122 ? -4.815 12.122 -9.004 1.00 96.75 122 ILE A O 1
ATOM 983 N N . GLN A 1 123 ? -5.089 12.944 -6.931 1.00 96.50 123 GLN A N 1
ATOM 984 C CA . GLN A 1 123 ? -4.561 14.284 -7.196 1.00 96.50 123 GLN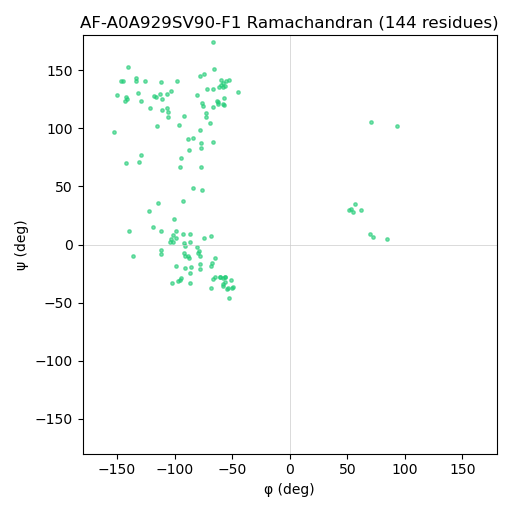 A CA 1
ATOM 985 C C . GLN A 1 123 ? -3.084 14.402 -6.819 1.00 96.50 123 GLN A C 1
ATOM 987 O O . GLN A 1 123 ? -2.355 15.183 -7.423 1.00 96.50 123 GLN A O 1
ATOM 992 N N . SER A 1 124 ? -2.642 13.641 -5.814 1.00 95.44 124 SER A N 1
ATOM 993 C CA . SER A 1 124 ? -1.258 13.648 -5.349 1.00 95.44 124 SER A CA 1
ATOM 994 C C . SER A 1 124 ? -0.814 12.244 -4.953 1.00 95.44 124 SER A C 1
ATOM 996 O O . SER A 1 124 ? -1.439 11.598 -4.110 1.00 95.44 124 SER A O 1
ATOM 998 N N . LEU A 1 125 ? 0.264 11.773 -5.578 1.00 96.00 125 LEU A N 1
ATOM 999 C CA . LEU A 1 125 ? 0.824 10.437 -5.400 1.00 96.00 125 LEU A CA 1
ATOM 1000 C C . LEU A 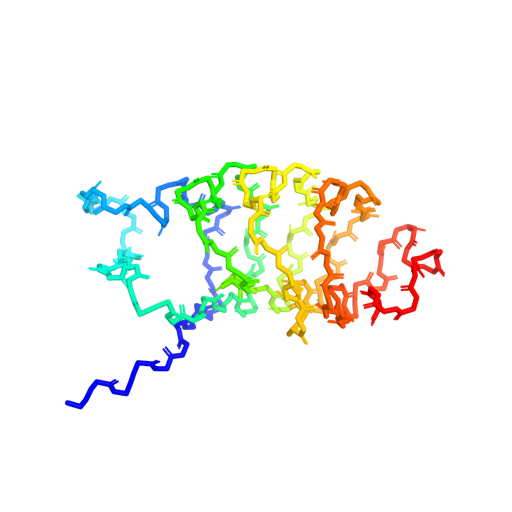1 125 ? 2.345 10.518 -5.429 1.00 96.00 125 LEU A C 1
ATOM 1002 O O . LEU A 1 125 ? 2.907 11.050 -6.388 1.00 96.00 125 LEU A O 1
ATOM 1006 N N . TYR A 1 126 ? 2.992 9.977 -4.402 1.00 94.88 126 TYR A N 1
ATOM 1007 C CA . TYR A 1 126 ? 4.445 9.912 -4.334 1.00 94.88 126 TYR A CA 1
ATOM 1008 C C . TYR A 1 126 ? 4.907 8.693 -3.537 1.00 94.88 126 TYR A C 1
ATOM 1010 O O . TYR A 1 126 ? 4.473 8.490 -2.400 1.00 94.88 126 TYR A O 1
ATOM 1018 N N . GLY A 1 127 ? 5.808 7.906 -4.128 1.00 95.25 127 GLY A N 1
ATOM 1019 C CA . GLY A 1 127 ? 6.583 6.893 -3.422 1.00 95.25 127 GLY A CA 1
ATOM 1020 C C . GLY A 1 127 ? 5.768 5.783 -2.779 1.00 95.25 127 GLY A C 1
ATOM 1021 O O . GLY A 1 127 ? 6.191 5.272 -1.745 1.00 95.25 127 GLY A O 1
ATOM 1022 N N . LEU A 1 128 ? 4.605 5.423 -3.339 1.00 96.19 128 LEU A N 1
ATOM 1023 C CA . LEU A 1 128 ? 3.663 4.469 -2.735 1.00 96.19 128 LEU A CA 1
ATOM 1024 C C . LEU A 1 128 ? 4.339 3.167 -2.269 1.00 96.19 128 LEU A C 1
ATOM 1026 O O . LEU A 1 128 ? 3.988 2.647 -1.212 1.00 96.19 128 LEU A O 1
ATOM 1030 N N . PHE A 1 129 ? 5.331 2.708 -3.028 1.00 97.81 129 PHE A N 1
ATOM 1031 C CA . PHE A 1 129 ? 6.110 1.492 -2.808 1.00 97.81 129 PHE A CA 1
ATOM 1032 C C . PHE A 1 129 ? 7.605 1.776 -2.693 1.00 97.81 129 PHE A C 1
ATOM 1034 O O . PHE A 1 129 ? 8.426 0.948 -3.085 1.00 97.81 129 PHE A O 1
ATOM 1041 N N . SER A 1 130 ? 7.987 2.965 -2.226 1.00 97.69 130 SER A N 1
ATOM 1042 C CA . SER A 1 130 ? 9.385 3.372 -2.278 1.00 97.69 130 SER A CA 1
ATOM 1043 C C . SER A 1 130 ? 10.293 2.401 -1.539 1.00 97.69 130 SER A C 1
ATOM 1045 O O . SER A 1 130 ? 10.104 2.145 -0.353 1.00 97.69 130 SER A O 1
ATOM 1047 N N . GLY A 1 131 ? 11.264 1.826 -2.251 1.00 97.81 131 GLY A N 1
ATOM 1048 C CA . GLY A 1 131 ? 12.179 0.826 -1.701 1.00 97.81 131 GLY A CA 1
ATOM 1049 C C . GLY A 1 131 ? 11.663 -0.618 -1.714 1.00 97.81 131 GLY A C 1
ATOM 1050 O O . GLY A 1 131 ? 12.377 -1.501 -1.247 1.00 97.81 131 GLY A O 1
ATOM 1051 N N . CYS A 1 132 ? 10.490 -0.913 -2.284 1.00 98.19 132 CYS A N 1
ATOM 1052 C CA . CYS A 1 132 ? 10.001 -2.283 -2.531 1.00 98.19 132 CYS A CA 1
ATOM 1053 C C . CYS A 1 132 ? 10.691 -2.958 -3.730 1.00 98.19 132 CYS A C 1
ATOM 1055 O O . CYS A 1 132 ? 10.048 -3.553 -4.592 1.00 98.19 132 CYS A O 1
ATOM 1057 N N . ILE A 1 133 ? 12.018 -2.872 -3.785 1.00 98.06 133 ILE A N 1
ATOM 1058 C CA . ILE A 1 133 ? 12.838 -3.238 -4.949 1.00 98.06 133 ILE A CA 1
ATOM 1059 C C . ILE A 1 133 ? 12.814 -4.732 -5.315 1.00 98.06 133 ILE A C 1
ATOM 1061 O O . ILE A 1 133 ? 13.288 -5.091 -6.388 1.00 98.06 133 ILE A O 1
ATOM 1065 N N . ASN A 1 134 ? 12.277 -5.588 -4.441 1.00 98.31 134 ASN A N 1
ATOM 1066 C CA . ASN A 1 134 ? 12.180 -7.033 -4.655 1.00 98.31 134 ASN A CA 1
ATOM 1067 C C . ASN A 1 134 ? 10.900 -7.467 -5.385 1.00 98.31 134 ASN A C 1
ATOM 1069 O O . ASN A 1 134 ? 10.813 -8.631 -5.774 1.00 98.31 134 ASN A O 1
ATOM 1073 N N . ALA A 1 135 ? 9.922 -6.572 -5.568 1.00 98.38 135 ALA A N 1
ATOM 1074 C CA . ALA A 1 135 ? 8.733 -6.909 -6.340 1.00 98.38 135 ALA A CA 1
ATOM 1075 C C . ALA A 1 135 ? 9.116 -7.136 -7.811 1.00 98.38 135 ALA A C 1
ATOM 1077 O O . ALA A 1 135 ? 9.839 -6.331 -8.404 1.00 98.38 135 ALA A O 1
ATOM 1078 N N . ASP A 1 136 ? 8.618 -8.218 -8.408 1.00 98.31 136 ASP A N 1
ATOM 1079 C CA . ASP A 1 136 ? 8.968 -8.658 -9.766 1.00 98.31 136 ASP A CA 1
ATOM 1080 C C . ASP A 1 136 ? 8.687 -7.596 -10.846 1.00 98.31 136 ASP A C 1
ATOM 1082 O O . ASP A 1 136 ? 9.394 -7.507 -11.851 1.00 98.31 136 ASP A O 1
ATOM 1086 N N . ASN A 1 137 ? 7.698 -6.739 -10.604 1.00 97.94 137 ASN A N 1
ATOM 1087 C CA . ASN A 1 137 ? 7.271 -5.669 -11.483 1.00 97.94 137 ASN A CA 1
ATOM 1088 C C . ASN A 1 137 ? 7.746 -4.282 -11.029 1.00 97.94 137 ASN A C 1
ATOM 1090 O O . ASN A 1 137 ? 7.404 -3.297 -11.687 1.00 97.94 137 ASN A O 1
ATOM 1094 N N . TYR A 1 138 ? 8.565 -4.177 -9.970 1.00 98.06 138 TYR A N 1
ATOM 1095 C CA . TYR A 1 138 ? 9.008 -2.894 -9.409 1.00 98.06 138 TYR A CA 1
ATOM 1096 C C . TYR A 1 138 ? 9.628 -1.986 -10.472 1.00 98.06 138 TYR A C 1
ATOM 1098 O O . TYR A 1 138 ? 9.279 -0.813 -10.584 1.00 98.06 138 TYR A O 1
ATOM 1106 N N . SER A 1 139 ? 10.512 -2.535 -11.310 1.00 97.12 139 SER A N 1
ATOM 1107 C CA . SER A 1 139 ? 11.189 -1.801 -12.386 1.00 97.12 139 SER A CA 1
ATOM 1108 C C . SER A 1 139 ? 10.218 -1.208 -13.415 1.00 97.12 139 SER A C 1
ATOM 1110 O O . SER A 1 139 ? 10.502 -0.145 -13.971 1.00 97.12 139 SER A O 1
ATOM 1112 N N . SER A 1 140 ? 9.052 -1.828 -13.600 1.00 97.44 140 SER A N 1
ATOM 1113 C CA . SER A 1 140 ? 8.026 -1.435 -14.572 1.00 97.44 140 SER A CA 1
ATOM 1114 C C . SER A 1 140 ? 6.976 -0.474 -14.005 1.00 97.44 140 SER A C 1
ATOM 1116 O O . SER A 1 140 ? 6.169 0.056 -14.765 1.00 97.44 140 SER A O 1
ATOM 1118 N N . LEU A 1 141 ? 6.983 -0.211 -12.692 1.00 97.06 141 LEU A N 1
ATOM 1119 C CA . LEU A 1 141 ? 6.022 0.705 -12.078 1.00 97.06 141 LEU A CA 1
ATOM 1120 C C . LEU A 1 141 ? 6.213 2.158 -12.552 1.00 97.06 141 LEU A C 1
ATOM 1122 O O . LEU A 1 141 ? 7.349 2.577 -12.827 1.00 97.06 141 LEU A O 1
ATOM 1126 N N . PRO A 1 142 ? 5.130 2.960 -12.578 1.00 95.62 142 PRO A N 1
ATOM 1127 C CA . PRO A 1 142 ? 5.218 4.403 -12.775 1.00 95.62 142 PRO A CA 1
ATOM 1128 C C . PRO A 1 142 ? 6.196 5.052 -11.787 1.00 95.62 142 PRO A C 1
ATOM 1130 O O . PRO A 1 142 ? 6.243 4.683 -10.615 1.00 95.62 142 PRO A O 1
ATOM 1133 N N . SER A 1 143 ? 6.969 6.049 -12.223 1.00 94.88 143 SER A N 1
ATOM 1134 C CA . SER A 1 143 ? 8.002 6.663 -11.372 1.00 94.88 143 SER A CA 1
ATOM 1135 C C . SER A 1 143 ? 7.458 7.301 -10.093 1.00 94.88 143 SER A C 1
ATOM 1137 O O . SER A 1 143 ? 8.166 7.343 -9.101 1.00 94.88 143 SER A O 1
ATOM 1139 N N . ASN A 1 144 ? 6.209 7.770 -10.089 1.00 94.69 144 ASN A N 1
ATOM 1140 C CA . ASN A 1 144 ? 5.547 8.322 -8.903 1.00 94.69 144 ASN A CA 1
ATOM 1141 C C . ASN A 1 144 ? 5.037 7.251 -7.918 1.00 94.69 144 ASN A C 1
ATOM 1143 O O . ASN A 1 144 ? 4.634 7.597 -6.810 1.00 94.69 144 ASN A O 1
ATOM 1147 N N . TRP A 1 145 ? 5.042 5.969 -8.301 1.00 96.56 145 TRP A N 1
ATOM 1148 C CA . TRP A 1 145 ? 4.771 4.843 -7.400 1.00 96.56 145 TRP A CA 1
ATOM 1149 C C . TRP A 1 145 ? 6.038 4.366 -6.672 1.00 96.56 145 TRP A C 1
ATOM 1151 O O . TRP A 1 145 ? 5.917 3.767 -5.605 1.00 96.56 145 TRP A O 1
ATOM 1161 N N . LYS A 1 146 ? 7.219 4.620 -7.245 1.00 94.00 146 LYS A N 1
ATOM 1162 C CA . LYS A 1 146 ? 8.544 4.241 -6.726 1.00 94.00 146 LYS A CA 1
ATOM 1163 C C . LYS A 1 146 ? 9.100 5.276 -5.749 1.00 94.00 146 LYS A C 1
ATOM 1165 O O . LYS A 1 146 ? 8.718 6.457 -5.867 1.00 94.00 146 LYS A O 1
#

Secondary structure (DSSP, 8-state):
------EEEES---SB--TTTT-SS-----SSS------TTS---EEEES-TT--B--TTTTTT-TT-SB--EEEES-TT-----TTTTTT-TT--EE-S-TEET-TT-----TTTTTT---SEE--TTTT-TTSTTGGGS-TTT-

Sequence (146 aa):
MAISGPIRIINGKFQTLPEDLFDIEGSDQNIGYDFTIKNPDYYSKVEFINCNSLKTIPENILKPLKNMKESIIFFENCNAIENIPENLFRHNNKLSILTYGLFKNCLGIKHIPTNLLDGKNIQSLYGLFSGCINADNYSSLPSNWK

Foldseek 3Di:
DDPQAAAEAEQAQDQEDDLCLPPQDDDDDPDPDRSNPNDPVDLRAYEYELPCNHADYDLCSCQVVLADQEHRYAYANNQNHAEDNLNNCVNNQNHAYAAPARAHLRCNHQADRPNSQPNHNHPYAACNNHNNVNHPCPVVDDRRVD